Protein AF-A0A1L9QPQ3-F1 (afdb_monomer)

Mean predicted aligned error: 3.5 Å

Secondary structure (DSSP, 8-state):
-HHHHHHHHHT--SSHHHHHHHHHHHHHHHH-GGGEEEEEEETTEEEEEEEEEEEPTTS-EEEEEEEEEEPTTS-EEEEEEEEE--

Nearest PDB structures (foldseek):
  6cp9-assembly4_G  TM=9.859E-01  e=4.401E-08  Klebsiella pneumoniae 342
  6cp9-assembly2_C  TM=9.743E-01  e=5.600E-08  Klebsiella pneumoniae 342
  3n8b-assembly1_B  TM=6.126E-01  e=1.118E+00  Borreliella burgdorferi
  3nm7-assembly1_A  TM=4.657E-01  e=4.529E-01  Borreliella burgdorferi
  3nm7-assembly2_D  TM=4.764E-01  e=9.912E-01  Borreliella burgdorferi

Organism: NCBI:txid1925591

Radius of gyration: 13.55 Å; Cα contacts (8 Å, |Δi|>4): 137; chains: 1; bounding box: 30×24×36 Å

Structure (mmCIF, N/CA/C/O backbone):
data_AF-A0A1L9QPQ3-F1
#
_entry.id   AF-A0A1L9QPQ3-F1
#
loop_
_atom_site.group_PDB
_atom_site.id
_atom_site.type_symbol
_atom_site.label_atom_id
_atom_site.label_alt_id
_atom_site.label_comp_id
_atom_site.label_asym_id
_atom_site.label_entity_id
_atom_site.label_seq_id
_atom_site.pdbx_PDB_ins_code
_atom_site.Cartn_x
_atom_site.Cartn_y
_atom_site.Cartn_z
_atom_site.occupancy
_atom_site.B_iso_or_equiv
_atom_site.auth_seq_id
_atom_site.auth_comp_id
_atom_site.auth_asym_id
_atom_site.auth_atom_id
_atom_site.pdbx_PDB_model_num
ATOM 1 N N . MET A 1 1 ? 3.226 -12.850 15.276 1.00 55.53 1 MET A N 1
ATOM 2 C CA . MET A 1 1 ? 2.982 -12.075 14.038 1.00 55.53 1 MET A CA 1
ATOM 3 C C . MET A 1 1 ? 2.991 -10.589 14.385 1.00 55.53 1 MET A C 1
ATOM 5 O O . MET A 1 1 ? 2.063 -10.138 15.041 1.00 55.53 1 MET A O 1
ATOM 9 N N . GLN A 1 2 ? 4.049 -9.855 14.028 1.00 73.25 2 GLN A N 1
ATOM 10 C CA . GLN A 1 2 ? 4.251 -8.452 14.439 1.00 73.25 2 GLN A CA 1
ATOM 11 C C . GLN A 1 2 ? 3.211 -7.494 13.826 1.00 73.25 2 GLN A C 1
ATOM 13 O O . GLN A 1 2 ? 2.650 -6.667 14.539 1.00 73.25 2 GLN A O 1
ATOM 18 N N . ASN A 1 3 ? 2.875 -7.674 12.543 1.00 78.00 3 ASN A N 1
ATOM 19 C CA . ASN A 1 3 ? 1.925 -6.805 11.836 1.00 78.00 3 ASN A CA 1
ATOM 20 C C . ASN A 1 3 ? 0.499 -6.893 12.401 1.00 78.00 3 ASN A C 1
ATOM 22 O O . ASN A 1 3 ? -0.181 -5.880 12.498 1.00 78.00 3 ASN A O 1
ATOM 26 N N . VAL A 1 4 ? 0.056 -8.081 12.830 1.00 81.00 4 VAL A N 1
ATOM 27 C CA . VAL A 1 4 ? -1.301 -8.279 13.378 1.00 81.00 4 VAL A CA 1
ATOM 28 C C . VAL A 1 4 ? -1.508 -7.446 14.645 1.00 81.00 4 VAL A C 1
ATOM 30 O O . VAL A 1 4 ? -2.517 -6.763 14.777 1.00 81.00 4 VAL A O 1
ATOM 33 N N . GLN A 1 5 ? -0.529 -7.442 15.554 1.00 83.94 5 GLN A N 1
ATOM 34 C CA . GLN A 1 5 ? -0.617 -6.667 16.796 1.00 83.94 5 GLN A CA 1
ATOM 35 C C . GLN A 1 5 ? -0.582 -5.155 16.537 1.00 83.94 5 GLN A C 1
ATOM 37 O O . GLN A 1 5 ? -1.239 -4.396 17.245 1.00 83.94 5 GLN A O 1
ATOM 42 N N . GLN A 1 6 ? 0.174 -4.708 15.530 1.00 83.50 6 GLN A N 1
ATOM 43 C CA . GLN A 1 6 ? 0.219 -3.297 15.140 1.00 83.50 6 GLN A CA 1
ATOM 44 C C . GLN A 1 6 ? -1.108 -2.848 14.518 1.00 83.50 6 GLN A C 1
ATOM 46 O O . GLN A 1 6 ? -1.651 -1.831 14.937 1.00 83.50 6 GLN A O 1
ATOM 51 N N . LEU A 1 7 ? -1.681 -3.642 13.610 1.00 88.31 7 LEU A N 1
ATOM 52 C CA . LEU A 1 7 ? -2.995 -3.379 13.015 1.00 88.31 7 LEU A CA 1
ATOM 53 C C . LEU A 1 7 ? -4.099 -3.305 14.076 1.00 88.31 7 LEU A C 1
ATOM 55 O O . LEU A 1 7 ? -4.859 -2.340 14.098 1.00 88.31 7 LEU A O 1
ATOM 59 N N . GLN A 1 8 ? -4.110 -4.229 15.039 1.00 89.00 8 GLN A N 1
ATOM 60 C CA . GLN A 1 8 ? -5.079 -4.199 16.139 1.00 89.00 8 GLN A CA 1
ATOM 61 C C . GLN A 1 8 ? -4.972 -2.924 16.990 1.00 89.00 8 GLN A C 1
ATOM 63 O O . GLN A 1 8 ? -5.991 -2.346 17.361 1.00 89.00 8 GLN A O 1
ATOM 68 N N . ARG A 1 9 ? -3.759 -2.418 17.262 1.00 87.50 9 ARG A N 1
ATOM 69 C CA . ARG A 1 9 ? -3.564 -1.138 17.982 1.00 87.50 9 ARG A CA 1
ATOM 70 C C . ARG A 1 9 ? -4.077 0.073 17.201 1.00 87.50 9 ARG A C 1
ATOM 72 O O . ARG A 1 9 ? -4.439 1.086 17.803 1.00 87.50 9 ARG A O 1
ATOM 79 N N . LEU A 1 10 ? -4.091 -0.022 15.877 1.00 89.19 10 LEU A N 1
ATOM 80 C CA . LEU A 1 10 ? -4.652 0.988 14.983 1.00 89.19 10 LEU A CA 1
ATOM 81 C C . LEU A 1 10 ? -6.179 0.872 14.868 1.00 89.19 10 LEU A C 1
ATOM 83 O O . LEU A 1 10 ? -6.808 1.760 14.308 1.00 89.19 10 LEU A O 1
ATOM 87 N N . GLY A 1 11 ? -6.783 -0.180 15.427 1.00 91.62 11 GLY A N 1
ATOM 88 C CA . GLY A 1 11 ? -8.213 -0.458 15.309 1.00 91.62 11 GLY A CA 1
ATOM 89 C C . GLY A 1 11 ? -8.585 -1.272 14.069 1.00 91.62 11 GLY A C 1
ATOM 90 O O . GLY A 1 11 ? -9.769 -1.408 13.786 1.00 91.62 11 GLY A O 1
ATOM 91 N N . PHE A 1 12 ? -7.603 -1.825 13.350 1.00 91.69 12 PHE A N 1
ATOM 92 C CA . PHE A 1 12 ? -7.841 -2.750 12.246 1.00 91.69 12 PHE A CA 1
ATOM 93 C C . PHE A 1 12 ? -7.909 -4.186 12.761 1.00 91.69 12 PHE A C 1
ATOM 95 O O . PHE A 1 12 ? -6.955 -4.711 13.345 1.00 91.69 12 PHE A O 1
ATOM 102 N N . TYR A 1 13 ? -9.039 -4.832 12.509 1.00 92.25 13 TYR A N 1
ATOM 103 C CA . TYR A 1 13 ? -9.290 -6.229 12.846 1.00 92.25 13 TYR A 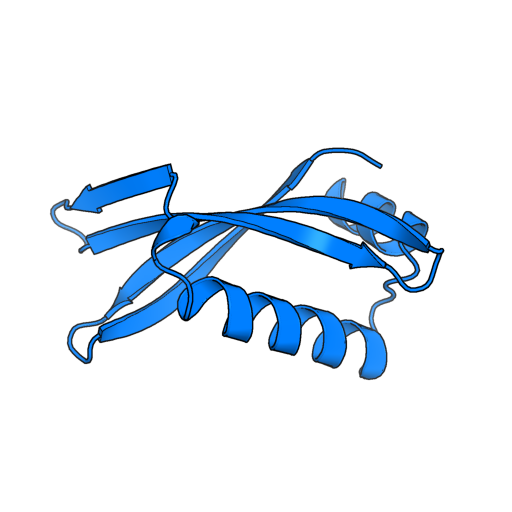CA 1
ATOM 104 C C . TYR A 1 13 ? -9.460 -7.043 11.564 1.00 92.25 13 TYR A C 1
ATOM 106 O O . TYR A 1 13 ? -9.615 -6.487 10.483 1.00 92.25 13 TYR A O 1
ATOM 114 N N . ASP A 1 14 ? -9.428 -8.371 11.656 1.00 92.12 14 ASP A N 1
ATOM 115 C CA . ASP A 1 14 ? -9.663 -9.213 10.480 1.00 92.12 14 ASP A CA 1
ATOM 116 C C . ASP A 1 14 ? -11.167 -9.293 10.161 1.00 92.12 14 ASP A C 1
ATOM 118 O O . ASP A 1 14 ? -11.843 -10.275 10.460 1.00 92.12 14 ASP A O 1
ATOM 122 N N . ASN A 1 15 ? -11.709 -8.196 9.630 1.00 93.19 15 ASN A N 1
ATOM 123 C CA . ASN A 1 15 ? -13.103 -8.037 9.232 1.00 93.19 15 ASN A CA 1
ATOM 124 C C . ASN A 1 15 ? -13.210 -7.250 7.916 1.00 93.19 15 ASN A C 1
ATOM 126 O O . ASN A 1 15 ? -12.225 -6.692 7.433 1.00 93.19 15 ASN A O 1
ATOM 130 N N . LEU A 1 16 ? -14.406 -7.240 7.324 1.00 94.81 16 LEU A N 1
ATOM 131 C CA . LEU A 1 16 ? -14.641 -6.614 6.021 1.00 94.81 16 LEU A CA 1
ATOM 132 C C . LEU A 1 16 ? -14.312 -5.114 6.030 1.00 94.81 16 LEU A C 1
ATOM 134 O O .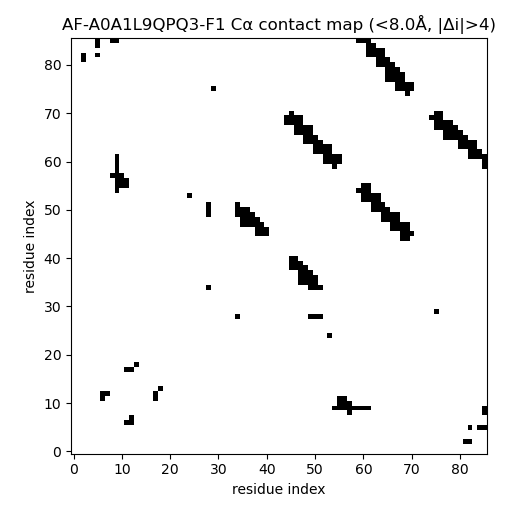 LEU A 1 16 ? -13.535 -4.667 5.199 1.00 94.81 16 LEU A O 1
ATOM 138 N N . GLU A 1 17 ? -14.811 -4.376 7.019 1.00 94.69 17 GLU A N 1
ATOM 139 C CA . GLU A 1 17 ? -14.601 -2.927 7.147 1.00 94.69 17 GLU A CA 1
ATOM 140 C C . GLU A 1 17 ? -13.110 -2.549 7.191 1.00 94.69 17 GLU A C 1
ATOM 142 O O . GLU A 1 17 ? -12.652 -1.665 6.472 1.00 94.69 17 GLU A O 1
ATOM 147 N N . SER A 1 18 ? -12.310 -3.261 7.991 1.00 94.19 18 SER A N 1
ATOM 148 C CA . SER A 1 18 ? -10.869 -3.002 8.086 1.00 94.19 18 SER A CA 1
ATOM 149 C C . SER A 1 18 ? -10.140 -3.325 6.784 1.00 94.19 18 SER A C 1
ATOM 151 O O . SER A 1 18 ? -9.180 -2.638 6.438 1.00 94.19 18 SER A O 1
ATOM 153 N N . ARG A 1 19 ? -10.576 -4.372 6.067 1.00 94.56 19 ARG A N 1
ATOM 154 C CA . ARG A 1 19 ? -10.006 -4.737 4.764 1.00 94.56 19 ARG A CA 1
ATOM 155 C C . ARG A 1 19 ? -10.305 -3.664 3.726 1.00 94.56 19 ARG A C 1
ATOM 157 O O . ARG A 1 19 ? -9.372 -3.222 3.073 1.00 94.56 19 ARG A O 1
ATOM 164 N N . GLU A 1 20 ? -11.543 -3.182 3.658 1.00 96.12 20 GLU A N 1
ATOM 165 C CA . GLU A 1 20 ? -11.948 -2.111 2.739 1.00 96.12 20 GLU A CA 1
ATOM 166 C C . GLU A 1 20 ? -11.134 -0.828 2.959 1.00 96.12 20 GLU A C 1
ATOM 168 O O . GLU A 1 20 ? -10.659 -0.228 1.997 1.00 96.12 20 GLU A O 1
ATOM 173 N N . ILE A 1 21 ? -10.899 -0.432 4.217 1.00 95.25 21 ILE A N 1
ATOM 174 C CA . ILE A 1 21 ? -10.080 0.752 4.526 1.00 95.25 21 ILE A CA 1
ATOM 175 C C . ILE A 1 21 ? -8.632 0.564 4.050 1.00 95.25 21 ILE A C 1
ATOM 177 O O . ILE A 1 21 ? -8.051 1.471 3.452 1.00 95.25 21 ILE A O 1
ATOM 181 N N . VAL A 1 22 ? -8.034 -0.601 4.317 1.00 94.44 22 VAL A N 1
ATOM 182 C CA . VAL A 1 22 ? -6.646 -0.887 3.923 1.00 94.44 22 VAL A CA 1
ATOM 183 C C . VAL A 1 22 ? -6.512 -0.999 2.403 1.00 94.44 22 VAL A C 1
ATOM 185 O O . VAL A 1 22 ? -5.550 -0.473 1.848 1.00 94.44 22 VAL A O 1
ATOM 188 N N . GLU A 1 23 ? -7.462 -1.644 1.728 1.00 95.31 23 GLU A N 1
ATOM 189 C CA . GLU A 1 23 ? -7.503 -1.755 0.266 1.00 95.31 23 GLU A CA 1
ATOM 190 C C . GLU A 1 23 ? -7.630 -0.376 -0.378 1.00 95.31 23 GLU A C 1
ATOM 192 O O . GLU A 1 23 ? -6.784 -0.006 -1.190 1.00 95.31 23 GLU A O 1
ATOM 197 N N . HIS A 1 24 ? -8.594 0.434 0.070 1.00 96.69 24 HIS A N 1
ATOM 198 C CA . HIS A 1 24 ? -8.770 1.795 -0.429 1.00 96.69 24 HIS A CA 1
ATOM 199 C C . HIS A 1 24 ? -7.507 2.642 -0.237 1.00 96.69 24 HIS A C 1
ATOM 201 O O . HIS A 1 24 ? -7.091 3.354 -1.150 1.00 96.69 24 HIS A O 1
ATOM 207 N N . HIS A 1 25 ? -6.864 2.550 0.933 1.00 96.62 25 HIS A N 1
ATOM 208 C CA . HIS A 1 25 ? -5.599 3.239 1.191 1.00 96.62 25 HIS A CA 1
ATOM 209 C C . HIS A 1 25 ? -4.515 2.821 0.193 1.00 96.62 25 HIS A C 1
ATOM 211 O O . HIS A 1 25 ? -3.872 3.672 -0.416 1.00 96.62 25 HIS A O 1
ATOM 217 N N . LEU A 1 26 ? -4.314 1.516 -0.000 1.00 96.62 26 LEU A N 1
ATOM 218 C CA . LEU A 1 26 ? -3.290 0.997 -0.907 1.00 96.62 26 LEU A CA 1
ATOM 219 C C . LEU A 1 26 ? -3.571 1.341 -2.379 1.00 96.62 26 LEU A C 1
ATOM 221 O O . LEU A 1 26 ? -2.624 1.601 -3.125 1.00 96.62 26 LEU A O 1
ATOM 225 N N . ASP A 1 27 ? -4.840 1.427 -2.776 1.00 96.62 27 ASP A N 1
ATOM 226 C CA . ASP A 1 27 ? -5.237 1.912 -4.098 1.00 96.62 27 ASP A CA 1
ATOM 227 C C . ASP A 1 27 ? -4.850 3.379 -4.306 1.00 96.62 27 ASP A C 1
ATOM 229 O O . ASP A 1 27 ? -4.371 3.731 -5.383 1.00 96.62 27 ASP A O 1
ATOM 233 N N . GLN A 1 28 ? -4.984 4.236 -3.287 1.00 97.00 28 GLN A N 1
ATOM 234 C CA . GLN A 1 28 ? -4.516 5.627 -3.370 1.00 97.00 28 GLN A CA 1
ATOM 235 C C . GLN A 1 28 ? -2.987 5.709 -3.451 1.00 97.00 28 GLN A C 1
ATOM 237 O O . GLN A 1 28 ? -2.446 6.490 -4.235 1.00 97.00 28 GLN A O 1
ATOM 242 N N . VAL A 1 29 ? -2.273 4.858 -2.704 1.00 97.12 29 VAL A N 1
ATOM 243 C CA . VAL A 1 29 ? -0.800 4.828 -2.694 1.00 97.12 29 VAL A CA 1
ATOM 244 C C . VAL A 1 29 ? -0.223 4.641 -4.096 1.00 97.12 29 VAL A C 1
ATOM 246 O O . VAL A 1 29 ? 0.768 5.286 -4.436 1.00 97.12 29 VAL A O 1
ATOM 249 N N . VAL A 1 30 ? -0.824 3.800 -4.938 1.00 96.75 30 VAL A N 1
ATOM 250 C CA . VAL A 1 30 ? -0.300 3.554 -6.292 1.00 96.75 30 VAL A CA 1
ATOM 251 C C . VAL A 1 30 ? -0.618 4.671 -7.295 1.00 96.75 30 VAL A C 1
ATOM 253 O O . VAL A 1 30 ? 0.002 4.704 -8.358 1.00 96.75 30 VAL A O 1
ATOM 256 N N . GLN A 1 31 ? -1.526 5.600 -6.970 1.00 95.69 31 GLN A N 1
ATOM 257 C CA . GLN A 1 31 ? -1.846 6.757 -7.824 1.00 95.69 31 GLN A CA 1
ATOM 258 C C . GLN A 1 31 ? -0.858 7.921 -7.651 1.00 95.69 31 GLN A C 1
ATOM 260 O O . GLN A 1 31 ? -0.724 8.758 -8.545 1.00 95.69 31 GLN A O 1
ATOM 265 N N . GLU A 1 32 ? -0.138 7.987 -6.528 1.00 93.94 32 GLU A N 1
ATOM 266 C CA . GLU A 1 32 ? 0.757 9.103 -6.210 1.00 93.94 32 GLU A CA 1
ATOM 267 C C . GLU A 1 32 ? 2.222 8.772 -6.499 1.00 93.94 32 GLU A C 1
ATOM 269 O O . GLU A 1 32 ? 2.865 8.046 -5.754 1.00 93.94 32 GLU A O 1
ATOM 274 N N . ASN A 1 33 ? 2.824 9.332 -7.546 1.00 95.00 33 ASN A N 1
ATOM 275 C CA . ASN A 1 33 ? 4.238 9.046 -7.844 1.00 95.00 33 ASN A CA 1
ATOM 276 C C . ASN A 1 33 ? 5.232 9.690 -6.862 1.00 95.00 33 ASN A C 1
ATOM 278 O O . ASN A 1 33 ? 6.372 9.243 -6.773 1.00 95.00 33 ASN A O 1
ATOM 282 N N . SER A 1 34 ? 4.822 10.717 -6.112 1.00 97.19 34 SER A N 1
ATOM 283 C CA . SER A 1 34 ? 5.668 11.394 -5.116 1.00 97.19 34 SER A CA 1
ATOM 284 C C . SER A 1 34 ? 6.047 10.512 -3.928 1.00 97.19 34 SER A C 1
ATOM 286 O O . SER A 1 34 ? 6.941 10.874 -3.170 1.00 97.19 34 SER A O 1
ATOM 288 N N . ASN A 1 35 ? 5.365 9.379 -3.752 1.00 97.62 35 ASN A N 1
ATOM 289 C CA . ASN A 1 35 ? 5.585 8.466 -2.640 1.00 97.62 35 ASN A CA 1
ATOM 290 C C . ASN A 1 35 ? 6.515 7.285 -2.972 1.00 97.62 35 ASN A C 1
ATOM 292 O O . ASN A 1 35 ? 6.764 6.443 -2.107 1.00 97.62 35 ASN A O 1
ATOM 296 N N . ILE A 1 36 ? 7.026 7.222 -4.207 1.00 98.12 36 ILE A N 1
ATOM 297 C CA . ILE A 1 36 ? 8.020 6.235 -4.633 1.00 98.12 36 ILE A CA 1
ATOM 298 C C . ILE A 1 36 ? 9.355 6.588 -3.976 1.00 98.12 36 ILE A C 1
ATOM 300 O O . ILE A 1 36 ? 9.888 7.678 -4.178 1.00 98.12 36 ILE A O 1
ATOM 304 N N . ILE A 1 37 ? 9.893 5.654 -3.197 1.00 97.94 37 ILE A N 1
ATOM 305 C CA . ILE A 1 37 ? 11.169 5.802 -2.482 1.00 97.94 37 ILE A CA 1
ATOM 306 C C . ILE A 1 37 ? 12.292 4.958 -3.096 1.00 97.94 37 ILE A C 1
ATOM 308 O O . ILE A 1 37 ? 13.461 5.236 -2.847 1.00 97.94 37 ILE A O 1
ATOM 312 N N . ASP A 1 38 ? 11.941 3.946 -3.891 1.00 97.69 38 ASP A N 1
ATOM 313 C CA . ASP A 1 38 ? 12.866 3.139 -4.687 1.00 97.69 38 ASP A CA 1
ATOM 314 C C . ASP A 1 38 ? 12.166 2.680 -5.972 1.00 97.69 38 ASP A C 1
ATOM 316 O O . ASP A 1 38 ? 10.989 2.311 -5.946 1.00 97.69 38 ASP A O 1
ATOM 320 N N . ASP A 1 39 ? 12.896 2.692 -7.084 1.00 97.12 39 ASP A N 1
ATOM 321 C CA . ASP A 1 39 ? 12.460 2.165 -8.379 1.00 97.12 39 ASP A CA 1
ATOM 322 C C . ASP A 1 39 ? 13.592 1.299 -8.938 1.00 97.12 39 ASP A C 1
ATOM 324 O 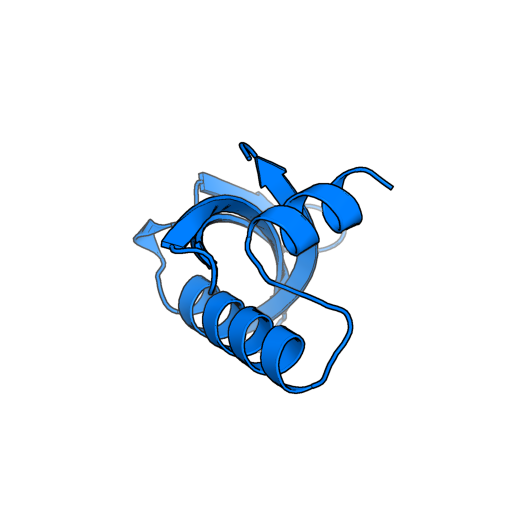O . ASP A 1 39 ? 14.689 1.786 -9.229 1.00 97.12 39 ASP A O 1
ATOM 328 N N . ARG A 1 40 ? 13.332 -0.005 -9.052 1.00 97.19 40 ARG A N 1
ATOM 329 C CA . ARG A 1 40 ? 14.328 -1.002 -9.439 1.00 97.19 40 ARG A CA 1
ATOM 330 C C . ARG A 1 40 ? 13.792 -1.930 -10.515 1.00 97.19 40 ARG A C 1
ATOM 332 O O . ARG A 1 40 ? 12.659 -2.404 -10.462 1.00 97.19 40 ARG A O 1
ATOM 339 N N . GLU A 1 41 ? 14.656 -2.282 -11.454 1.00 97.31 41 GLU A N 1
ATOM 340 C CA . GLU A 1 41 ? 14.362 -3.255 -12.500 1.00 97.31 41 GLU A CA 1
ATOM 341 C C . GLU A 1 41 ? 15.408 -4.369 -12.478 1.00 97.31 41 GLU A C 1
ATOM 343 O O . GLU A 1 41 ? 16.606 -4.125 -12.331 1.00 97.31 41 GLU A O 1
ATOM 348 N N . ASN A 1 42 ? 14.950 -5.615 -12.571 1.00 94.69 42 ASN A N 1
ATOM 349 C CA . ASN A 1 42 ? 15.814 -6.787 -12.657 1.00 94.69 42 ASN A CA 1
ATOM 350 C C . ASN A 1 42 ? 15.215 -7.823 -13.621 1.00 94.69 42 ASN A C 1
ATOM 352 O O . ASN A 1 42 ? 14.162 -7.606 -14.216 1.00 94.69 42 ASN A O 1
ATOM 356 N N . GLN A 1 43 ? 15.863 -8.983 -13.753 1.00 95.62 43 GLN A N 1
ATOM 357 C CA . GLN A 1 43 ? 15.419 -10.055 -14.655 1.00 95.62 43 GLN A CA 1
ATOM 358 C C . GLN A 1 43 ? 14.000 -10.601 -14.383 1.00 95.62 43 GLN A C 1
ATOM 360 O O . GLN A 1 43 ? 13.454 -11.310 -15.221 1.00 95.62 43 GLN A O 1
ATOM 365 N N . TYR A 1 44 ? 13.405 -10.299 -13.225 1.00 92.62 44 TYR A N 1
ATOM 366 C CA . TYR A 1 44 ? 12.051 -10.711 -12.841 1.00 92.62 44 TYR A CA 1
ATOM 367 C C . TYR A 1 44 ? 10.996 -9.611 -13.055 1.00 92.62 44 TYR A C 1
ATOM 369 O O . TYR A 1 44 ? 9.807 -9.864 -12.854 1.00 92.62 44 TYR A O 1
ATOM 377 N N . GLY A 1 45 ? 11.407 -8.405 -13.457 1.00 95.62 45 GLY A N 1
ATOM 378 C CA . GLY A 1 45 ? 10.526 -7.282 -13.774 1.00 95.62 45 GLY A CA 1
ATOM 379 C C . GLY A 1 45 ? 10.895 -5.985 -13.057 1.00 95.62 45 GLY A C 1
ATOM 380 O O . GLY A 1 45 ? 11.947 -5.865 -12.422 1.00 95.62 45 GLY A O 1
ATOM 381 N N . LYS A 1 46 ? 9.986 -5.012 -13.168 1.00 97.94 46 LYS A N 1
ATOM 382 C CA . LYS A 1 46 ? 10.089 -3.694 -12.544 1.00 97.94 46 LYS A CA 1
ATOM 383 C C . LYS A 1 46 ? 9.350 -3.666 -11.206 1.00 97.94 46 LYS A C 1
ATOM 385 O O . LYS A 1 46 ? 8.225 -4.160 -11.104 1.00 97.94 46 LYS A O 1
ATOM 390 N N . PHE A 1 47 ? 9.976 -3.077 -10.196 1.00 98.12 47 PHE A N 1
ATOM 391 C CA . PHE A 1 47 ? 9.449 -2.963 -8.844 1.00 98.12 47 PHE A CA 1
ATOM 392 C C . PHE A 1 47 ? 9.585 -1.536 -8.321 1.00 98.12 47 PHE A C 1
ATOM 394 O O . PHE A 1 47 ? 10.608 -0.891 -8.522 1.00 98.12 47 PHE A O 1
ATOM 401 N N . GLU A 1 48 ? 8.566 -1.085 -7.601 1.00 98.38 48 GLU A N 1
ATOM 402 C CA . GLU A 1 48 ? 8.526 0.209 -6.923 1.00 98.38 48 GLU A CA 1
ATOM 403 C C . GLU A 1 48 ? 8.318 -0.046 -5.425 1.00 98.38 48 GLU A C 1
ATOM 405 O O . GLU A 1 48 ? 7.361 -0.731 -5.045 1.00 98.38 48 GLU A O 1
ATOM 410 N N . ASP A 1 49 ? 9.174 0.512 -4.570 1.00 98.12 49 ASP A N 1
ATOM 411 C CA . ASP A 1 49 ? 8.866 0.616 -3.144 1.00 98.12 49 ASP A CA 1
ATOM 412 C C . ASP A 1 49 ? 8.278 2.000 -2.864 1.00 98.12 49 ASP A C 1
ATOM 414 O O . ASP A 1 49 ? 8.794 3.026 -3.314 1.00 98.12 49 ASP A O 1
ATOM 418 N N . ARG A 1 50 ? 7.171 2.023 -2.124 1.00 98.44 50 ARG A N 1
ATOM 419 C CA . ARG A 1 50 ? 6.374 3.217 -1.835 1.00 98.44 50 ARG A CA 1
ATOM 420 C C . ARG A 1 50 ? 6.146 3.369 -0.343 1.00 98.44 50 ARG A C 1
ATOM 422 O O . ARG A 1 50 ? 5.859 2.388 0.354 1.00 98.44 50 ARG A O 1
ATOM 429 N N . GLU A 1 51 ? 6.236 4.601 0.133 1.00 98.00 51 GLU A N 1
ATOM 430 C CA . GLU A 1 51 ? 5.988 4.971 1.523 1.00 98.00 51 GLU A CA 1
ATOM 431 C C . GLU A 1 51 ? 4.632 5.657 1.676 1.00 98.00 51 GLU A C 1
ATOM 433 O O . GLU A 1 51 ? 4.283 6.541 0.910 1.00 98.00 51 GLU A O 1
ATOM 438 N N . SER A 1 52 ? 3.855 5.282 2.688 1.00 97.50 52 SER A N 1
ATOM 439 C CA . SER A 1 52 ? 2.581 5.944 2.976 1.00 97.50 52 SER A CA 1
ATOM 440 C C . SER A 1 52 ? 2.281 5.980 4.466 1.00 97.50 52 SER A C 1
ATOM 442 O O . SER A 1 52 ? 2.874 5.235 5.248 1.00 97.50 52 SER A O 1
ATOM 444 N N . LEU A 1 53 ? 1.350 6.847 4.862 1.00 96.12 53 LEU A N 1
ATOM 445 C CA . LEU A 1 53 ? 0.874 6.965 6.234 1.00 96.12 53 LEU A CA 1
ATOM 446 C C . LEU A 1 53 ? -0.607 6.581 6.286 1.00 96.12 53 LEU A C 1
ATOM 448 O O . LEU A 1 53 ? -1.433 7.258 5.684 1.00 96.12 53 LEU A O 1
ATOM 452 N N . LEU A 1 54 ? -0.938 5.507 7.001 1.00 94.69 54 LEU A N 1
ATOM 453 C CA . LEU A 1 54 ? -2.314 5.044 7.184 1.00 94.69 54 LEU A CA 1
ATOM 454 C C . LEU A 1 54 ? -2.850 5.523 8.534 1.00 94.69 54 LEU A C 1
ATOM 456 O O . LEU A 1 54 ? -2.252 5.241 9.576 1.00 94.69 54 LEU A O 1
ATOM 460 N N . SER A 1 55 ? -3.993 6.206 8.517 1.00 93.56 55 SER A N 1
ATOM 461 C CA . SER A 1 55 ? -4.773 6.527 9.713 1.00 93.56 55 SER A CA 1
ATOM 462 C C . SER A 1 55 ? -5.651 5.343 10.113 1.00 93.56 55 SER A C 1
ATOM 464 O O . SER A 1 55 ? -6.464 4.874 9.318 1.00 93.56 55 SER A O 1
ATOM 466 N N . GLY A 1 56 ? -5.509 4.875 11.347 1.00 91.62 56 GLY A N 1
ATOM 467 C CA . GLY A 1 56 ? -6.348 3.829 11.913 1.00 91.62 56 GLY A CA 1
ATOM 468 C C . GLY A 1 56 ? -7.621 4.370 12.574 1.00 91.62 56 GLY A C 1
ATOM 469 O O . GLY A 1 56 ? -7.606 5.495 13.084 1.00 91.62 56 GLY A O 1
ATOM 470 N N . PRO A 1 57 ? -8.695 3.562 12.666 1.00 91.94 57 PRO A N 1
ATOM 471 C CA . PRO A 1 57 ? -9.901 3.902 13.426 1.00 91.94 57 PRO A CA 1
ATOM 472 C C . PRO A 1 57 ? -9.648 4.317 14.885 1.00 91.94 57 PRO A C 1
ATOM 474 O O . PRO A 1 57 ? -10.449 5.042 15.467 1.00 91.94 57 PRO A O 1
ATOM 477 N N . SER A 1 58 ? -8.528 3.902 15.491 1.00 91.31 58 SER A N 1
ATOM 478 C CA . SER A 1 58 ? -8.145 4.323 16.847 1.00 91.31 58 SER A CA 1
ATOM 479 C C . SER A 1 58 ? -7.606 5.760 16.946 1.00 91.31 58 SER A C 1
ATOM 481 O O . SER A 1 58 ? -7.242 6.198 18.038 1.00 91.31 58 SER A O 1
ATOM 483 N N . GLY A 1 59 ? -7.507 6.490 15.828 1.00 90.19 59 GLY A N 1
ATOM 484 C CA . GLY A 1 59 ? -6.914 7.832 15.750 1.00 90.19 59 GLY A CA 1
ATOM 485 C C . GLY A 1 59 ? -5.382 7.837 15.701 1.00 90.19 59 GLY A C 1
ATOM 486 O O . GLY A 1 59 ? -4.760 8.898 15.663 1.00 90.19 59 GLY A O 1
ATOM 487 N N . LYS A 1 60 ? -4.757 6.656 15.704 1.00 92.25 60 LYS A N 1
ATOM 488 C CA . LYS A 1 60 ? -3.313 6.483 15.534 1.00 92.25 60 LYS A CA 1
ATOM 489 C C . LYS A 1 60 ? -2.943 6.349 14.061 1.00 92.25 60 LYS A C 1
ATOM 491 O O . LYS A 1 60 ? -3.766 5.966 13.238 1.00 92.25 60 LYS A O 1
ATOM 496 N N . PHE A 1 61 ? -1.675 6.592 13.755 1.00 92.06 61 PHE A N 1
ATOM 497 C CA . PHE A 1 61 ? -1.133 6.469 12.406 1.00 92.06 61 PHE A CA 1
ATOM 498 C C . PHE A 1 61 ? -0.019 5.428 12.367 1.00 92.06 61 PHE A C 1
ATOM 500 O O . PHE A 1 61 ? 0.701 5.242 13.350 1.00 92.06 61 PHE A O 1
ATOM 507 N N . VAL A 1 62 ? 0.146 4.782 11.217 1.00 93.75 62 VAL A N 1
ATOM 508 C CA . VAL A 1 62 ? 1.263 3.874 10.951 1.00 93.75 62 VAL A CA 1
ATOM 509 C C . VAL A 1 62 ? 1.886 4.188 9.608 1.00 93.75 62 VAL A C 1
ATOM 511 O O . VAL A 1 62 ? 1.188 4.460 8.631 1.00 93.75 62 VAL A O 1
ATOM 514 N N . LYS A 1 63 ? 3.214 4.128 9.551 1.00 95.25 63 LYS A N 1
ATOM 515 C CA . LYS A 1 63 ? 3.935 4.201 8.288 1.00 95.25 63 LYS A CA 1
ATOM 516 C C . LYS A 1 63 ? 3.935 2.823 7.636 1.00 95.25 63 LYS A C 1
ATOM 518 O O . LYS A 1 63 ? 4.287 1.831 8.272 1.00 95.25 63 LYS A O 1
ATOM 523 N N . ILE A 1 64 ? 3.589 2.771 6.359 1.00 96.00 64 ILE A N 1
ATOM 524 C CA . ILE A 1 64 ? 3.615 1.561 5.543 1.00 96.00 64 ILE A CA 1
ATOM 525 C C . ILE A 1 64 ? 4.687 1.735 4.475 1.00 96.00 64 ILE A C 1
ATOM 527 O O . ILE A 1 64 ? 4.609 2.656 3.666 1.00 96.00 64 ILE A O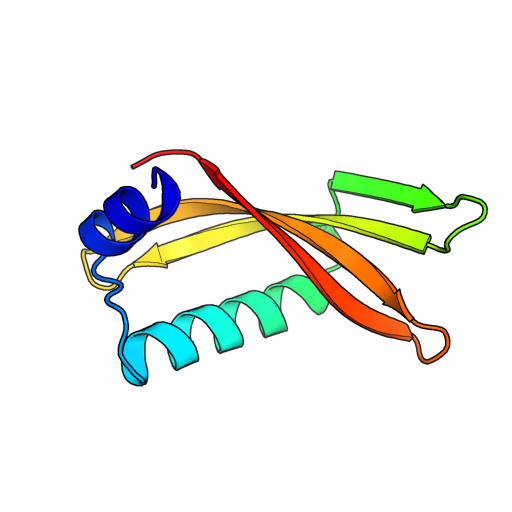 1
ATOM 531 N N . MET A 1 65 ? 5.667 0.831 4.450 1.00 97.25 65 MET A N 1
ATOM 532 C CA . MET A 1 65 ? 6.510 0.640 3.269 1.00 97.25 65 MET A CA 1
ATOM 533 C C . MET A 1 65 ? 5.965 -0.551 2.495 1.00 97.25 65 MET A C 1
ATOM 535 O O . MET A 1 65 ? 5.920 -1.670 3.013 1.00 97.25 65 MET A O 1
ATOM 539 N N . SER A 1 66 ? 5.529 -0.299 1.270 1.00 97.81 66 SER A N 1
ATOM 540 C CA . SER A 1 66 ? 4.887 -1.275 0.393 1.00 97.81 66 SER A CA 1
ATOM 541 C C . SER A 1 66 ? 5.733 -1.484 -0.855 1.00 97.81 66 SER A C 1
ATOM 543 O O . SER A 1 66 ? 6.228 -0.520 -1.424 1.00 97.81 66 SER A O 1
ATOM 545 N N . SER A 1 67 ? 5.921 -2.737 -1.259 1.00 98.00 67 SER A N 1
ATOM 546 C CA . SER A 1 67 ? 6.645 -3.106 -2.474 1.00 98.00 67 SER A CA 1
ATOM 547 C C . SER A 1 67 ? 5.654 -3.598 -3.516 1.00 98.00 67 SER A C 1
ATOM 549 O O . SER A 1 67 ? 4.827 -4.472 -3.226 1.00 98.00 67 SER A O 1
ATOM 551 N N . TRP A 1 68 ? 5.750 -3.047 -4.719 1.00 98.25 68 TRP A N 1
ATOM 552 C CA . TRP A 1 68 ? 4.829 -3.277 -5.822 1.00 98.25 68 TRP A CA 1
ATOM 553 C C . TRP A 1 68 ? 5.587 -3.759 -7.046 1.00 98.25 68 TRP A C 1
ATOM 555 O O . TRP A 1 68 ? 6.634 -3.215 -7.381 1.00 98.25 68 TRP A O 1
ATOM 565 N N . GLN A 1 69 ? 5.044 -4.751 -7.743 1.00 98.06 69 GLN A N 1
ATOM 566 C CA . GLN A 1 69 ? 5.495 -5.095 -9.085 1.00 98.0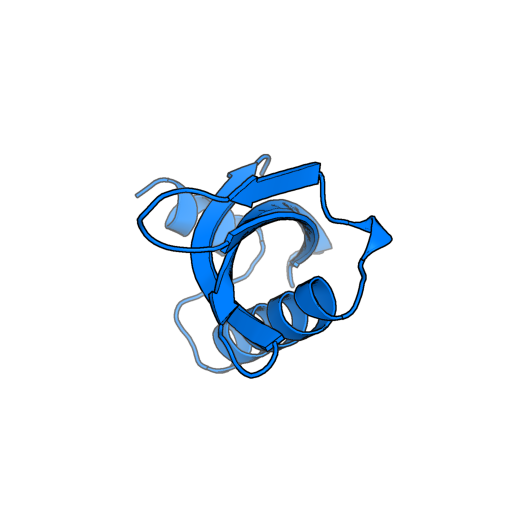6 69 GLN A CA 1
ATOM 567 C C . GLN A 1 69 ? 4.715 -4.257 -10.098 1.00 98.06 69 GLN A C 1
ATOM 569 O O . GLN A 1 69 ? 3.482 -4.218 -10.051 1.00 98.06 69 GLN A O 1
ATOM 574 N N . VA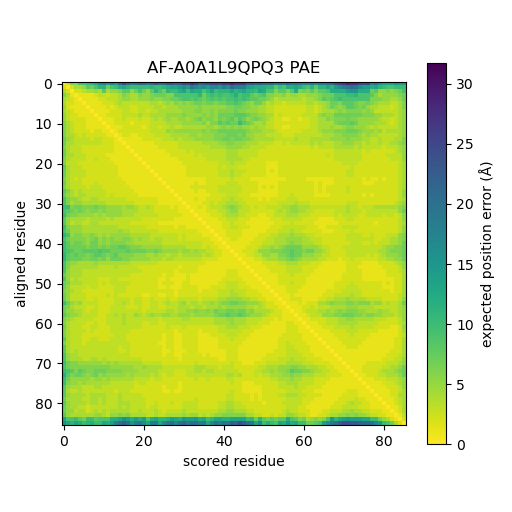L A 1 70 ? 5.425 -3.608 -11.017 1.00 97.81 70 VAL A N 1
ATOM 575 C CA . VAL A 1 70 ? 4.821 -2.897 -12.145 1.00 97.81 70 VAL A CA 1
ATOM 576 C C . VAL A 1 70 ? 4.567 -3.907 -13.258 1.00 97.81 70 VAL A C 1
ATOM 578 O O . VAL A 1 70 ? 5.492 -4.526 -13.786 1.00 97.81 70 VAL A O 1
ATOM 581 N N . MET A 1 71 ? 3.297 -4.095 -13.590 1.00 97.06 71 MET A N 1
ATOM 582 C CA . MET A 1 71 ? 2.847 -5.036 -14.610 1.00 97.06 71 MET A CA 1
ATOM 583 C C . MET A 1 71 ? 2.989 -4.428 -16.021 1.00 97.06 71 MET A C 1
ATOM 585 O O . MET A 1 71 ? 3.072 -3.203 -16.156 1.00 97.06 71 MET A O 1
ATOM 589 N N . PRO A 1 72 ? 2.989 -5.240 -17.100 1.00 94.19 72 PRO A N 1
ATOM 590 C CA . PRO A 1 72 ? 3.115 -4.733 -18.474 1.00 94.19 72 PRO A CA 1
ATOM 591 C C . PRO A 1 72 ? 2.023 -3.734 -18.892 1.00 94.19 72 PRO A C 1
ATOM 593 O O . PRO A 1 72 ? 2.276 -2.841 -19.698 1.00 94.19 72 PRO A O 1
ATOM 596 N N . ASP A 1 73 ? 0.823 -3.849 -18.320 1.00 95.25 73 ASP A N 1
ATOM 597 C CA . ASP A 1 73 ? -0.302 -2.922 -18.512 1.00 95.25 73 ASP A CA 1
ATOM 598 C C . ASP A 1 73 ? -0.210 -1.658 -17.633 1.00 95.25 73 ASP A C 1
ATOM 600 O O . ASP A 1 73 ? -1.127 -0.838 -17.616 1.00 95.25 73 ASP A O 1
ATOM 604 N N . ARG A 1 74 ? 0.913 -1.480 -16.923 1.00 91.31 74 ARG A N 1
ATOM 605 C CA . ARG A 1 74 ? 1.196 -0.410 -15.955 1.00 91.31 74 ARG A CA 1
ATOM 606 C C . ARG A 1 74 ? 0.359 -0.470 -14.675 1.00 91.31 74 ARG A C 1
ATOM 608 O O . ARG A 1 74 ? 0.441 0.458 -13.866 1.00 91.31 74 ARG A O 1
ATOM 615 N N . THR A 1 75 ? -0.395 -1.540 -14.435 1.00 95.69 75 THR A N 1
ATOM 616 C CA . THR A 1 75 ? -0.998 -1.775 -13.117 1.00 95.69 75 THR A CA 1
ATOM 617 C C . THR A 1 75 ? 0.077 -2.144 -12.097 1.00 95.69 75 THR A C 1
ATOM 619 O O . THR A 1 75 ? 1.205 -2.511 -12.444 1.00 95.69 75 THR A O 1
ATOM 622 N N . ARG A 1 76 ? -0.241 -1.982 -10.812 1.00 97.44 76 ARG A N 1
ATOM 623 C CA . ARG A 1 76 ? 0.658 -2.313 -9.706 1.00 97.44 76 ARG A CA 1
ATOM 624 C C . ARG A 1 76 ? 0.079 -3.494 -8.945 1.00 97.44 76 ARG A C 1
ATOM 626 O O . ARG A 1 76 ? -1.066 -3.453 -8.510 1.00 97.44 76 ARG A O 1
ATOM 633 N N . ARG A 1 77 ? 0.886 -4.535 -8.756 1.00 97.00 77 ARG A N 1
ATOM 634 C CA . ARG A 1 77 ? 0.541 -5.696 -7.931 1.00 97.00 77 ARG A CA 1
ATOM 635 C C . ARG A 1 77 ? 1.302 -5.629 -6.614 1.00 97.00 77 ARG A C 1
ATOM 637 O O . ARG A 1 77 ? 2.531 -5.594 -6.628 1.00 97.00 77 ARG A O 1
ATOM 644 N N . LEU A 1 78 ? 0.590 -5.650 -5.489 1.00 97.38 78 LEU A N 1
ATOM 645 C CA . LEU A 1 78 ? 1.220 -5.660 -4.169 1.00 97.38 78 LEU A CA 1
ATOM 646 C C . LEU A 1 78 ? 2.019 -6.957 -3.976 1.00 97.38 78 LEU A C 1
ATOM 648 O O . LEU A 1 78 ? 1.492 -8.054 -4.170 1.00 97.38 78 LEU A O 1
ATOM 652 N N . VAL A 1 79 ? 3.285 -6.830 -3.579 1.00 96.88 79 VAL A N 1
ATOM 653 C CA . VAL A 1 79 ? 4.183 -7.961 -3.289 1.00 96.88 79 VAL A CA 1
ATOM 654 C C . VAL A 1 79 ? 4.339 -8.145 -1.785 1.00 96.88 79 VAL A C 1
ATOM 656 O O . VAL A 1 79 ? 4.229 -9.256 -1.272 1.00 96.88 79 VAL A O 1
ATOM 659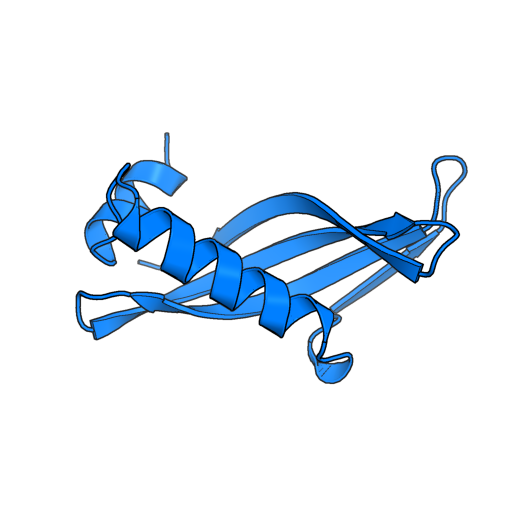 N N . SER A 1 80 ? 4.616 -7.059 -1.062 1.00 95.38 80 SER A N 1
ATOM 660 C CA . SER A 1 80 ? 4.749 -7.093 0.394 1.00 95.38 80 SER A CA 1
ATOM 661 C C . SER A 1 80 ? 4.506 -5.721 1.008 1.00 95.38 80 SER A C 1
ATOM 663 O O . SER A 1 80 ? 4.666 -4.698 0.346 1.00 95.38 80 SER A O 1
ATOM 665 N N . ALA A 1 81 ? 4.149 -5.702 2.290 1.00 94.31 81 ALA A N 1
ATOM 666 C CA . ALA A 1 81 ? 4.033 -4.485 3.077 1.00 94.31 81 ALA A CA 1
ATO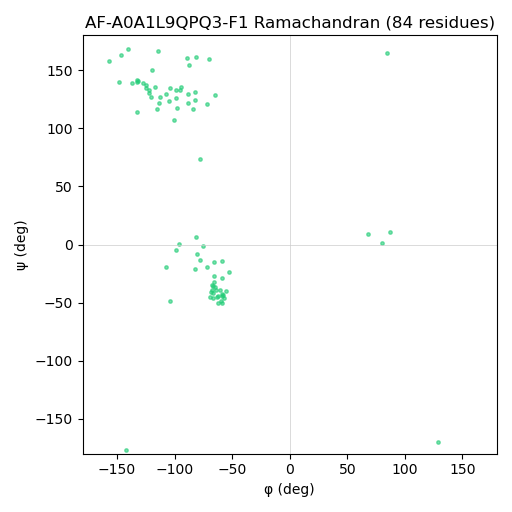M 667 C C . ALA A 1 81 ? 4.649 -4.691 4.464 1.00 94.31 81 ALA A C 1
ATOM 669 O O . ALA A 1 81 ? 4.485 -5.741 5.095 1.00 94.31 81 ALA A O 1
ATOM 670 N N . LYS A 1 82 ? 5.365 -3.675 4.939 1.00 93.25 82 LYS A N 1
ATOM 671 C CA . LYS A 1 82 ? 5.965 -3.613 6.271 1.00 93.25 82 LYS A CA 1
ATOM 672 C C . LYS A 1 82 ? 5.427 -2.388 6.991 1.00 93.25 82 LYS A C 1
ATOM 674 O O . LYS A 1 82 ? 5.392 -1.297 6.426 1.00 93.25 82 LYS A O 1
ATOM 679 N N . LEU A 1 83 ? 5.023 -2.590 8.236 1.00 91.31 83 LE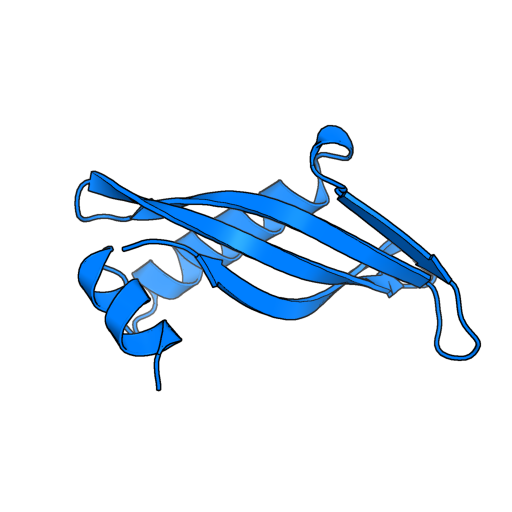U A N 1
ATOM 680 C CA . LEU A 1 83 ? 4.478 -1.553 9.099 1.00 91.31 83 LEU A CA 1
ATOM 681 C C . LEU A 1 83 ? 5.572 -1.048 10.046 1.00 91.31 83 LEU A C 1
ATOM 683 O O . LEU A 1 83 ? 6.297 -1.839 10.656 1.00 91.31 83 LEU A O 1
ATOM 687 N N . PHE A 1 84 ? 5.689 0.271 10.158 1.00 88.75 84 PHE A N 1
ATOM 688 C CA . PHE A 1 84 ? 6.649 0.953 11.018 1.00 88.75 84 PHE A CA 1
ATOM 689 C C . PHE A 1 84 ? 5.912 1.868 11.995 1.00 88.75 84 PHE A C 1
ATOM 691 O O . PHE A 1 84 ? 5.090 2.694 11.592 1.00 88.75 84 PHE A O 1
ATOM 698 N N . GLY A 1 85 ? 6.259 1.745 13.278 1.00 73.38 85 GLY A N 1
ATOM 699 C CA . GLY A 1 85 ? 5.602 2.469 14.370 1.00 73.38 85 GLY A CA 1
ATOM 700 C C . GLY A 1 85 ? 4.332 1.782 14.893 1.00 73.38 85 GLY A C 1
ATOM 701 O O . GLY A 1 85 ? 3.818 0.843 14.285 1.00 73.38 85 GLY A O 1
ATOM 702 N N . GLY A 1 86 ? 3.870 2.219 16.071 1.00 55.38 86 GLY A N 1
ATOM 703 C CA . GLY A 1 86 ? 2.659 1.743 16.759 1.00 55.38 86 GLY A CA 1
ATOM 704 C C . GLY A 1 86 ? 2.498 2.312 18.167 1.00 55.38 86 GLY A C 1
ATOM 705 O O . GLY A 1 86 ? 3.543 2.567 18.801 1.00 55.38 86 GLY A O 1
#

Solvent-accessible surface area (backbone atoms only — not comparable to full-atom values): 5001 Å² total; per-residue (Å²): 117,73,65,60,60,42,35,45,69,20,56,38,56,102,47,70,70,41,48,53,55,53,50,55,50,56,58,52,55,76,73,44,75,88,35,56,78,43,79,51,74,56,100,91,46,38,35,39,32,33,56,47,77,47,79,27,85,62,78,41,62,33,39,35,45,34,35,27,38,52,43,97,89,69,49,75,44,85,74,48,75,46,78,45,76,118

pLDDT: mean 92.98, std 7.66, range [55.38, 98.44]

Sequence (86 aa):
MQNVQQLQRLGFYDNLESREIVEHHLDQVVQENSNIIDDRENQYGKFEDRESLLSGPSGKFVKIMSSWQVMPDRTRRLVSAKLFGG

Foldseek 3Di:
DVVQVVCVLLVQDPDDVSVVLVVVQVVVQLVDPVQFPDWDADPVAIKTWGWDWRRGPNRDIWIKTWMWGQDPVRDTDTDDIDIDDD